Protein AF-A0A820NZM0-F1 (afdb_monomer_lite)

Organism: NCBI:txid392032

Structure (mmCIF, N/CA/C/O backbone):
data_AF-A0A820NZM0-F1
#
_entry.id   AF-A0A820NZM0-F1
#
loop_
_atom_site.group_PDB
_atom_site.id
_atom_site.type_symbol
_atom_site.label_atom_id
_atom_site.label_alt_id
_atom_site.label_comp_id
_atom_site.label_asym_id
_atom_site.label_entity_id
_atom_site.label_seq_id
_atom_site.pdbx_PDB_ins_code
_atom_site.Cartn_x
_atom_site.Cartn_y
_atom_site.Cartn_z
_atom_site.occupancy
_atom_site.B_iso_or_equiv
_atom_site.auth_seq_id
_atom_site.auth_comp_id
_atom_site.auth_asym_id
_atom_site.auth_atom_id
_atom_site.pdbx_PDB_model_num
ATOM 1 N N . PHE A 1 1 ? -5.418 -10.522 1.326 1.00 52.31 1 PHE A N 1
ATOM 2 C CA . PHE A 1 1 ? -6.610 -9.757 0.965 1.00 52.31 1 PHE A CA 1
ATOM 3 C C . PHE A 1 1 ? -6.186 -8.312 0.892 1.00 52.31 1 PHE A C 1
ATOM 5 O O . PHE A 1 1 ? -5.548 -7.879 1.835 1.00 52.31 1 PHE A O 1
ATOM 12 N N . ILE A 1 2 ? -6.451 -7.616 -0.211 1.00 47.16 2 ILE A N 1
ATOM 13 C CA . ILE A 1 2 ? -6.088 -6.199 -0.350 1.00 47.16 2 ILE A CA 1
ATOM 14 C C . ILE A 1 2 ? -7.202 -5.386 0.311 1.00 47.16 2 ILE A C 1
ATOM 16 O O . ILE A 1 2 ? -8.367 -5.513 -0.070 1.00 47.16 2 ILE A O 1
ATOM 20 N N . PHE A 1 3 ? -6.868 -4.603 1.330 1.00 51.00 3 PHE A N 1
ATOM 21 C CA . PHE A 1 3 ? -7.802 -3.717 2.000 1.00 51.00 3 PHE A CA 1
ATOM 22 C C . PHE A 1 3 ? -8.118 -2.547 1.053 1.00 51.00 3 PHE A C 1
ATOM 24 O O . PHE A 1 3 ? -7.274 -1.706 0.760 1.00 51.00 3 PHE A O 1
ATOM 31 N N . ASN A 1 4 ? -9.346 -2.534 0.527 1.00 58.25 4 ASN A N 1
ATOM 32 C CA . ASN A 1 4 ? -9.962 -1.423 -0.215 1.00 58.25 4 ASN A CA 1
ATOM 33 C C . ASN A 1 4 ? -9.272 -0.950 -1.518 1.00 58.25 4 ASN A C 1
ATOM 35 O O . ASN A 1 4 ? -9.693 0.050 -2.088 1.00 58.25 4 ASN A O 1
ATOM 39 N N . GLY A 1 5 ? -8.228 -1.631 -2.006 1.00 57.12 5 GLY A N 1
ATOM 40 C CA . GLY A 1 5 ? -7.478 -1.182 -3.191 1.00 57.12 5 GLY A CA 1
ATOM 41 C C . GLY A 1 5 ? -6.749 0.155 -2.995 1.00 57.12 5 GLY A C 1
ATOM 42 O O . GLY A 1 5 ? -6.323 0.768 -3.968 1.00 57.12 5 GLY A O 1
ATOM 43 N N . THR A 1 6 ? -6.622 0.609 -1.747 1.00 64.56 6 THR A N 1
ATOM 44 C CA . THR A 1 6 ? -5.815 1.773 -1.373 1.00 64.56 6 THR A CA 1
ATOM 45 C C . THR A 1 6 ? -4.336 1.387 -1.467 1.00 64.56 6 THR A C 1
ATOM 47 O O . THR A 1 6 ? -4.014 0.213 -1.325 1.00 64.56 6 THR A O 1
ATOM 50 N N . LEU A 1 7 ? -3.435 2.334 -1.715 1.00 66.00 7 LEU A N 1
ATOM 51 C CA . LEU A 1 7 ? -1.997 2.176 -1.469 1.00 66.00 7 LEU A CA 1
ATOM 52 C C . LEU A 1 7 ? -1.692 2.846 -0.131 1.00 66.00 7 LEU A C 1
ATOM 54 O O . LEU A 1 7 ? -2.045 4.015 0.045 1.00 66.00 7 LEU A O 1
ATOM 58 N N . TYR A 1 8 ? -1.085 2.117 0.803 1.00 69.69 8 TYR A N 1
ATOM 59 C CA . TYR A 1 8 ? -0.592 2.710 2.041 1.00 69.69 8 TYR A CA 1
ATOM 60 C C . TYR A 1 8 ? 0.877 3.088 1.868 1.00 69.69 8 TYR A C 1
ATOM 62 O O . TYR A 1 8 ? 1.613 2.438 1.131 1.00 69.69 8 TYR A O 1
ATOM 70 N N . PHE A 1 9 ? 1.276 4.159 2.540 1.00 74.31 9 PHE A N 1
ATOM 71 C CA . PHE A 1 9 ? 2.655 4.634 2.613 1.00 74.31 9 PHE A CA 1
ATOM 72 C C . PHE A 1 9 ? 3.095 4.559 4.070 1.00 74.31 9 PHE A C 1
ATOM 74 O O . PHE A 1 9 ? 2.247 4.656 4.967 1.00 74.31 9 PHE A O 1
ATOM 81 N N . GLU A 1 10 ? 4.391 4.361 4.305 1.00 75.50 10 GLU A N 1
ATOM 82 C CA . GLU A 1 10 ? 4.920 4.248 5.666 1.00 75.50 10 GLU A CA 1
ATOM 83 C C . GLU A 1 10 ? 4.822 5.591 6.390 1.00 75.50 10 GLU A C 1
ATOM 85 O O . GLU A 1 10 ? 4.479 5.633 7.572 1.00 75.50 10 GLU A O 1
ATOM 90 N N . THR A 1 11 ? 5.021 6.694 5.661 1.00 75.94 11 THR A N 1
ATOM 91 C CA . THR A 1 11 ? 4.913 8.054 6.199 1.00 75.94 11 THR A CA 1
ATOM 92 C C . THR A 1 11 ? 3.904 8.917 5.436 1.00 75.94 11 THR A C 1
ATOM 94 O O . THR A 1 11 ? 3.558 8.664 4.279 1.00 75.94 11 THR A O 1
ATOM 97 N N . VAL A 1 12 ? 3.411 9.967 6.102 1.00 73.81 12 VAL A N 1
ATOM 98 C CA . VAL A 1 12 ? 2.555 10.992 5.476 1.00 73.81 12 VAL A CA 1
ATOM 99 C C . VAL A 1 12 ? 3.333 11.787 4.425 1.00 73.81 12 VAL A C 1
ATOM 101 O O . VAL A 1 12 ? 2.755 12.185 3.412 1.00 73.81 12 VAL A O 1
ATOM 104 N N . ASP A 1 13 ? 4.635 11.975 4.633 1.00 73.56 13 ASP A N 1
ATOM 105 C CA . ASP A 1 13 ? 5.508 12.692 3.704 1.00 73.56 13 ASP A CA 1
ATOM 106 C C . ASP A 1 13 ? 5.635 11.928 2.380 1.00 73.56 13 ASP A C 1
ATOM 108 O O . ASP A 1 13 ? 5.354 12.491 1.323 1.00 73.56 13 ASP A O 1
ATOM 112 N N . GLU A 1 14 ? 5.893 10.615 2.428 1.00 73.00 14 GLU A N 1
ATOM 113 C CA . GLU A 1 14 ? 5.912 9.752 1.236 1.00 73.00 14 GLU A CA 1
ATOM 114 C C . GLU A 1 14 ? 4.580 9.775 0.476 1.00 73.00 14 GLU A C 1
ATOM 116 O O . GLU A 1 14 ? 4.553 9.882 -0.754 1.00 73.00 14 GLU A O 1
ATOM 121 N N . GLN A 1 15 ? 3.454 9.701 1.197 1.00 75.31 15 GLN A N 1
ATOM 122 C CA . GLN A 1 15 ? 2.133 9.798 0.577 1.00 75.31 15 GLN A CA 1
ATOM 123 C C . GLN A 1 15 ? 1.952 11.151 -0.118 1.00 75.31 15 GLN A C 1
ATOM 125 O O . GLN A 1 15 ? 1.395 11.211 -1.217 1.00 75.31 15 GLN A O 1
ATOM 130 N N . THR A 1 16 ? 2.399 12.229 0.525 1.00 70.88 16 THR A N 1
ATOM 131 C CA . THR A 1 16 ? 2.256 13.599 0.032 1.00 70.88 16 THR A CA 1
ATOM 132 C C . THR A 1 16 ? 3.079 13.807 -1.230 1.00 70.88 16 THR A C 1
ATOM 134 O O . THR A 1 16 ? 2.528 14.258 -2.232 1.00 70.88 16 THR A O 1
ATOM 137 N N . GLU A 1 17 ? 4.351 13.410 -1.226 1.00 72.88 17 GLU A N 1
ATOM 138 C CA . GLU A 1 17 ? 5.236 13.503 -2.391 1.00 72.88 17 GLU A CA 1
ATOM 139 C C . GLU A 1 17 ? 4.709 12.679 -3.570 1.00 72.88 17 GLU A C 1
ATOM 141 O O . GLU A 1 17 ? 4.617 13.176 -4.697 1.00 72.88 17 GLU A O 1
ATOM 146 N N . TYR A 1 18 ? 4.280 11.438 -3.315 1.00 72.56 18 TYR A N 1
ATOM 147 C CA . TYR A 1 18 ? 3.710 10.574 -4.347 1.00 72.56 18 TYR A CA 1
ATOM 148 C C . TYR A 1 18 ? 2.425 11.163 -4.942 1.00 72.56 18 TYR A C 1
ATOM 150 O O . TYR A 1 18 ? 2.247 11.196 -6.163 1.00 72.56 18 TYR A O 1
ATOM 158 N N . CYS A 1 19 ? 1.523 11.658 -4.090 1.00 73.25 19 CYS A N 1
ATOM 159 C CA . CYS A 1 19 ? 0.275 12.268 -4.534 1.00 73.25 19 CYS A CA 1
ATOM 160 C C . CYS A 1 19 ? 0.522 13.562 -5.318 1.00 73.25 19 CYS A C 1
ATOM 162 O O . CYS A 1 19 ? -0.096 13.755 -6.362 1.00 73.25 19 CYS A O 1
ATOM 164 N N . GLN A 1 20 ? 1.456 14.410 -4.880 1.00 69.75 20 GLN A N 1
ATOM 165 C CA . GLN A 1 20 ? 1.850 15.624 -5.600 1.00 69.75 20 GLN A CA 1
ATOM 166 C C . GLN A 1 20 ? 2.437 15.301 -6.977 1.00 69.75 20 GLN A C 1
ATOM 168 O O . GLN A 1 20 ? 2.007 15.882 -7.972 1.00 69.75 20 GLN A O 1
ATOM 173 N N . CYS A 1 21 ? 3.354 14.330 -7.051 1.00 70.56 21 CYS A N 1
ATOM 174 C CA . CYS A 1 21 ? 3.968 13.887 -8.304 1.00 70.56 21 CYS A CA 1
ATOM 175 C C . CYS A 1 21 ? 2.919 13.439 -9.335 1.00 70.56 21 CYS A C 1
ATOM 177 O O . CYS A 1 21 ? 3.047 13.718 -10.526 1.00 70.56 21 CYS A O 1
ATOM 179 N N . LEU A 1 22 ? 1.853 12.779 -8.876 1.00 69.56 22 LEU A N 1
ATOM 180 C CA . LEU A 1 22 ? 0.806 12.233 -9.738 1.00 69.56 22 LEU A CA 1
ATOM 181 C C . LEU A 1 22 ? -0.452 13.101 -9.833 1.00 69.56 22 LEU A C 1
ATOM 183 O O . LEU A 1 22 ? -1.423 12.684 -10.462 1.00 69.56 22 LEU A O 1
ATOM 187 N N . SER A 1 23 ? -0.452 14.292 -9.224 1.00 74.12 23 SER A N 1
ATOM 188 C CA . SER A 1 23 ? -1.647 15.143 -9.102 1.00 74.12 23 SER A CA 1
ATOM 189 C C . SER A 1 23 ? -2.865 14.388 -8.540 1.00 74.12 23 SER A C 1
ATOM 191 O O . SER A 1 23 ? -4.005 14.607 -8.949 1.00 74.12 23 SER A O 1
ATOM 193 N N . LEU A 1 24 ? -2.619 13.466 -7.609 1.00 72.00 24 LEU A N 1
ATOM 194 C CA . LEU A 1 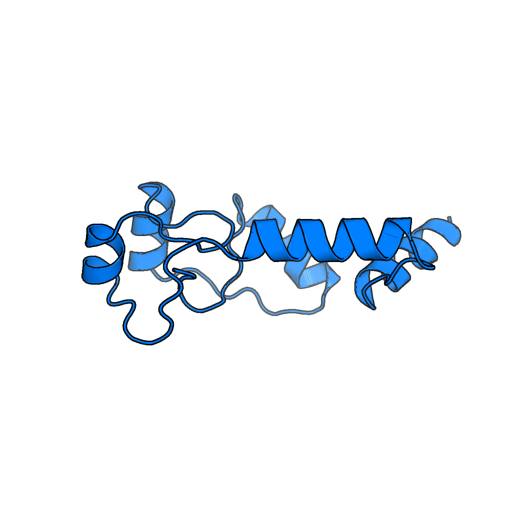24 ? -3.641 12.708 -6.897 1.00 72.00 24 LEU A CA 1
AT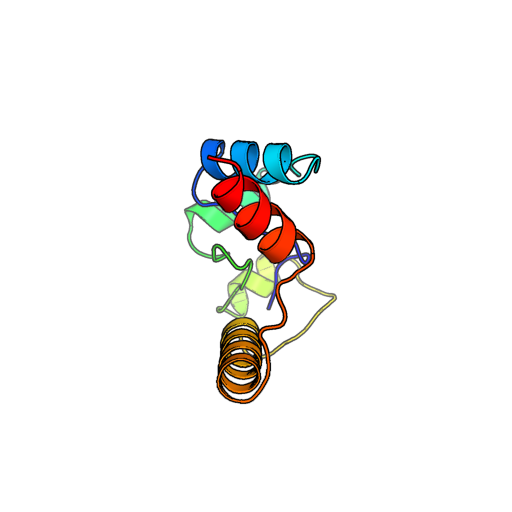OM 195 C C . LEU A 1 24 ? -3.993 13.415 -5.587 1.00 72.00 24 LEU A C 1
ATOM 197 O O . LEU A 1 24 ? -3.162 14.087 -4.978 1.00 72.00 24 LEU A O 1
ATOM 201 N N . CYS A 1 25 ? -5.220 13.221 -5.109 1.00 73.81 25 CYS A N 1
ATOM 202 C CA . CYS A 1 25 ? -5.579 13.611 -3.750 1.00 73.81 25 CYS A CA 1
ATOM 203 C C . CYS A 1 25 ? -5.271 12.452 -2.791 1.00 73.81 25 CYS A C 1
ATOM 205 O O . CYS A 1 25 ? -5.781 11.346 -3.013 1.00 73.81 25 CYS A O 1
ATOM 207 N N . PRO A 1 26 ? -4.490 12.673 -1.717 1.00 70.44 26 PRO A N 1
ATOM 208 C CA . PRO A 1 26 ? -4.259 11.641 -0.722 1.00 70.44 26 PRO A CA 1
ATOM 209 C C . PRO A 1 26 ? -5.584 11.280 -0.057 1.00 70.44 26 PRO A C 1
ATOM 211 O O . PRO A 1 26 ? -6.353 12.147 0.363 1.00 70.44 26 PRO A O 1
ATOM 214 N N . LYS A 1 27 ? -5.857 9.980 0.046 1.00 75.50 27 LYS A N 1
ATOM 215 C CA . LYS A 1 27 ? -6.954 9.484 0.868 1.00 75.50 27 LYS A CA 1
ATOM 216 C C . LYS A 1 27 ? -6.414 9.275 2.285 1.00 75.50 27 LYS A C 1
ATOM 218 O O . LYS A 1 27 ? -5.598 8.366 2.467 1.00 75.50 27 LYS A O 1
ATOM 223 N N . PRO A 1 28 ? -6.837 10.077 3.276 1.00 75.19 28 PRO A N 1
ATOM 224 C CA . PRO A 1 28 ? -6.432 9.852 4.652 1.00 75.19 28 PRO A CA 1
ATOM 225 C C . PRO A 1 28 ? -7.000 8.522 5.143 1.00 75.19 28 PRO A C 1
ATOM 227 O O . PRO A 1 28 ? -8.125 8.139 4.797 1.00 75.19 28 PRO A O 1
ATOM 230 N N . ARG A 1 29 ? -6.208 7.822 5.954 1.00 79.38 29 ARG A N 1
ATOM 231 C CA . ARG A 1 29 ? -6.653 6.627 6.663 1.00 79.38 29 ARG A CA 1
ATOM 232 C C . ARG A 1 29 ? -7.771 7.005 7.627 1.00 79.38 29 ARG A C 1
ATOM 234 O O . ARG A 1 29 ? -7.718 8.031 8.305 1.00 79.38 29 ARG A O 1
ATOM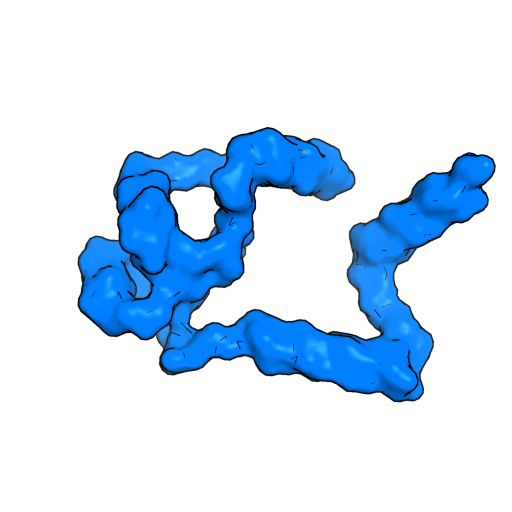 241 N N . THR A 1 30 ? -8.810 6.179 7.692 1.00 85.06 30 THR A N 1
ATOM 242 C CA . THR A 1 30 ? -9.771 6.284 8.797 1.00 85.06 30 THR A CA 1
ATOM 243 C C . THR A 1 30 ? -9.077 5.902 10.102 1.00 85.06 30 THR A C 1
ATOM 245 O O . THR A 1 30 ? -8.114 5.140 10.088 1.00 85.06 30 THR A O 1
ATOM 248 N N . LYS A 1 31 ? -9.594 6.349 11.252 1.00 87.25 31 LYS A N 1
ATOM 249 C CA . LYS A 1 31 ? -9.023 5.983 12.560 1.00 87.25 31 LYS A CA 1
ATOM 250 C C . LYS A 1 31 ? -8.848 4.465 12.732 1.00 87.25 31 LYS A C 1
ATOM 252 O O . LYS A 1 31 ? -7.837 4.011 13.246 1.00 87.25 31 LYS A O 1
ATOM 257 N N . GLN A 1 32 ? -9.809 3.681 12.242 1.00 86.44 32 GLN A N 1
ATOM 258 C CA . GLN A 1 32 ? -9.744 2.220 12.287 1.00 86.44 32 GLN A CA 1
ATOM 259 C C . GLN A 1 32 ? -8.642 1.647 11.377 1.00 86.44 32 GLN A C 1
ATOM 261 O O . GLN A 1 32 ? -8.007 0.658 11.731 1.00 86.44 32 GLN A O 1
ATOM 266 N N . GLU A 1 33 ? -8.434 2.236 10.197 1.00 83.94 33 GLU A N 1
ATOM 267 C CA . GLU A 1 33 ? -7.361 1.841 9.276 1.00 83.94 33 GLU A CA 1
ATOM 268 C C . GLU A 1 33 ? -5.986 2.214 9.837 1.00 83.94 33 GLU A C 1
ATOM 270 O O . GLU A 1 33 ? -5.059 1.424 9.704 1.00 83.94 33 GLU A O 1
ATOM 275 N N . GLU A 1 34 ? -5.872 3.370 10.496 1.00 88.50 34 GLU A N 1
ATOM 276 C CA . GLU A 1 34 ? -4.651 3.816 11.171 1.00 88.50 34 GLU A CA 1
ATOM 277 C C . GLU A 1 34 ? -4.253 2.833 12.275 1.00 88.50 34 GLU A C 1
ATOM 279 O O . GLU A 1 34 ? -3.174 2.252 12.223 1.00 88.50 34 GLU A O 1
ATOM 284 N N . GLU A 1 35 ? -5.174 2.534 13.196 1.00 90.62 35 GLU A N 1
ATOM 285 C CA . GLU A 1 35 ? -4.939 1.584 14.289 1.00 90.62 35 GLU A CA 1
ATOM 286 C C . GLU A 1 35 ? -4.583 0.181 13.768 1.00 90.62 35 GLU A C 1
ATOM 288 O O . GLU A 1 35 ? -3.750 -0.520 14.342 1.00 90.62 35 GLU A O 1
ATOM 293 N N . ALA A 1 36 ? -5.212 -0.259 12.677 1.00 88.50 36 ALA A N 1
ATOM 294 C CA . ALA A 1 36 ? -4.916 -1.550 12.067 1.00 88.50 36 ALA A CA 1
ATOM 295 C C . ALA A 1 36 ? -3.558 -1.565 11.349 1.00 88.50 36 ALA A C 1
ATOM 297 O O . ALA A 1 36 ? -2.883 -2.596 11.344 1.00 88.50 36 ALA A O 1
ATOM 298 N N . PHE A 1 37 ? -3.148 -0.447 10.754 1.00 88.38 37 PHE A N 1
ATOM 299 C CA . PHE A 1 37 ? -1.839 -0.296 10.130 1.00 88.38 37 PHE A CA 1
ATOM 300 C C . PHE A 1 37 ? -0.725 -0.265 11.185 1.00 88.38 37 PHE A C 1
ATOM 302 O O . PHE A 1 37 ? 0.214 -1.051 11.092 1.00 88.38 37 PHE A O 1
ATOM 309 N N . GLU A 1 38 ? -0.881 0.526 12.251 1.00 89.12 38 GLU A N 1
ATOM 310 C CA . GLU A 1 38 ? 0.061 0.593 13.383 1.00 89.12 38 GLU A CA 1
ATOM 311 C C . GLU A 1 38 ? 0.251 -0.765 14.073 1.00 89.12 38 GLU A C 1
ATOM 313 O O . GLU A 1 38 ? 1.350 -1.120 14.495 1.00 89.12 38 GLU A O 1
ATOM 318 N N . ARG A 1 39 ? -0.813 -1.572 14.155 1.00 90.69 39 ARG A N 1
ATOM 319 C CA . ARG A 1 39 ? -0.760 -2.940 14.700 1.00 90.69 39 ARG A CA 1
ATOM 320 C C . ARG A 1 39 ? -0.191 -3.974 13.723 1.00 90.69 39 ARG A C 1
ATOM 322 O O . ARG A 1 39 ? -0.162 -5.162 14.049 1.00 90.69 39 ARG A O 1
ATOM 329 N N . GLY A 1 40 ? 0.203 -3.567 12.516 1.00 88.50 40 GLY A N 1
ATOM 330 C CA . GLY A 1 40 ? 0.728 -4.455 11.478 1.00 88.50 40 GLY A CA 1
ATOM 331 C C . GLY A 1 40 ? -0.313 -5.410 10.887 1.00 88.50 40 GLY A C 1
ATOM 332 O O . GLY A 1 40 ? 0.033 -6.466 10.356 1.00 88.50 40 GLY A O 1
ATOM 333 N N . TRP A 1 41 ? -1.607 -5.099 10.998 1.00 89.44 41 TRP A N 1
ATOM 334 C CA . TRP A 1 41 ? -2.668 -5.929 10.418 1.00 89.44 41 TRP A CA 1
ATOM 335 C C . TRP A 1 41 ? -2.802 -5.704 8.916 1.00 89.44 41 TRP A C 1
ATOM 337 O O . TRP A 1 41 ? -3.157 -6.632 8.185 1.00 89.44 41 TRP A O 1
ATOM 347 N N . ILE A 1 42 ? -2.527 -4.478 8.476 1.00 85.81 42 ILE A N 1
ATOM 348 C CA . ILE A 1 42 ? -2.542 -4.043 7.084 1.00 85.81 42 ILE A CA 1
ATOM 349 C C . ILE A 1 42 ? -1.096 -3.740 6.693 1.00 85.81 42 ILE A C 1
ATOM 351 O O . ILE A 1 42 ? -0.461 -2.896 7.315 1.00 85.81 42 ILE A O 1
ATOM 355 N N . ALA A 1 43 ? -0.567 -4.436 5.689 1.00 83.62 43 ALA A N 1
ATOM 356 C CA . ALA A 1 43 ? 0.747 -4.125 5.133 1.00 83.62 43 ALA A CA 1
ATOM 357 C C . ALA A 1 43 ? 0.700 -2.880 4.224 1.00 83.62 43 ALA A C 1
ATOM 359 O O . ALA A 1 43 ? -0.373 -2.419 3.837 1.00 83.62 43 ALA A O 1
ATOM 360 N N . VAL A 1 44 ? 1.868 -2.357 3.843 1.00 79.31 44 VAL A N 1
ATOM 361 C CA . VAL A 1 44 ? 2.029 -1.185 2.952 1.00 79.31 44 VAL A CA 1
ATOM 362 C C . VAL A 1 44 ? 1.343 -1.393 1.593 1.00 79.31 44 VAL A C 1
ATOM 364 O O . VAL A 1 44 ? 0.700 -0.503 1.045 1.00 79.31 44 VAL A O 1
ATOM 367 N N . ASP A 1 45 ? 1.371 -2.622 1.081 1.00 77.00 45 ASP A N 1
ATOM 368 C CA . ASP A 1 45 ? 0.641 -3.030 -0.125 1.00 77.00 45 ASP A CA 1
ATOM 369 C C . ASP A 1 45 ? -0.853 -3.315 0.115 1.00 77.00 45 ASP A C 1
ATOM 371 O O . ASP A 1 45 ? -1.536 -3.934 -0.711 1.00 77.00 45 ASP A O 1
ATOM 375 N N . SER A 1 46 ? -1.355 -2.896 1.274 1.00 76.19 46 SER A N 1
ATOM 376 C CA . SER A 1 46 ? -2.722 -3.084 1.743 1.00 76.19 46 SER A CA 1
ATOM 377 C C . SER A 1 46 ? -3.093 -4.536 1.985 1.00 76.19 46 SER A C 1
ATOM 379 O O . SER A 1 46 ? -4.266 -4.847 2.207 1.00 76.19 46 SER A O 1
ATOM 381 N N . PHE A 1 47 ? -2.132 -5.461 1.954 1.00 82.38 47 PHE A N 1
ATOM 382 C CA . PHE A 1 47 ? -2.421 -6.865 2.145 1.00 82.38 47 PHE A CA 1
ATOM 383 C C . PHE A 1 47 ? -2.610 -7.203 3.626 1.00 82.38 47 PHE A C 1
ATOM 385 O O . PHE A 1 47 ? -1.720 -7.058 4.455 1.00 82.38 47 PHE A O 1
ATOM 392 N N . VAL A 1 48 ? -3.772 -7.764 3.946 1.00 84.75 48 VAL A N 1
ATOM 393 C CA . VAL A 1 48 ? -4.070 -8.387 5.236 1.00 84.75 48 VAL A CA 1
ATOM 394 C C . VAL A 1 48 ? -3.865 -9.892 5.096 1.00 84.75 48 VAL A C 1
ATOM 396 O O . VAL A 1 48 ? -4.601 -10.573 4.361 1.00 84.75 48 VAL A O 1
ATOM 399 N N . SER A 1 49 ? -2.855 -10.431 5.777 1.00 83.19 49 SER A N 1
ATOM 400 C CA . SER A 1 49 ? -2.451 -11.846 5.717 1.00 83.19 49 SER A CA 1
ATOM 401 C C . SER A 1 49 ? -3.249 -12.749 6.664 1.00 83.19 49 SER A C 1
ATOM 403 O O . SER A 1 49 ? -3.579 -13.876 6.292 1.00 83.19 49 SER A O 1
ATOM 405 N N . ASN A 1 50 ? -3.637 -12.243 7.835 1.00 86.12 50 ASN A N 1
ATOM 406 C CA . ASN A 1 50 ? -4.365 -13.003 8.848 1.00 86.12 50 ASN A CA 1
ATOM 407 C C . ASN A 1 50 ? -5.885 -12.997 8.583 1.00 86.12 50 ASN A C 1
ATOM 409 O O . ASN A 1 50 ? -6.486 -11.950 8.342 1.00 86.12 50 ASN A O 1
ATOM 413 N N . ALA A 1 51 ? -6.519 -14.173 8.633 1.00 82.69 51 ALA A N 1
ATOM 414 C CA . ALA A 1 51 ? -7.957 -14.339 8.427 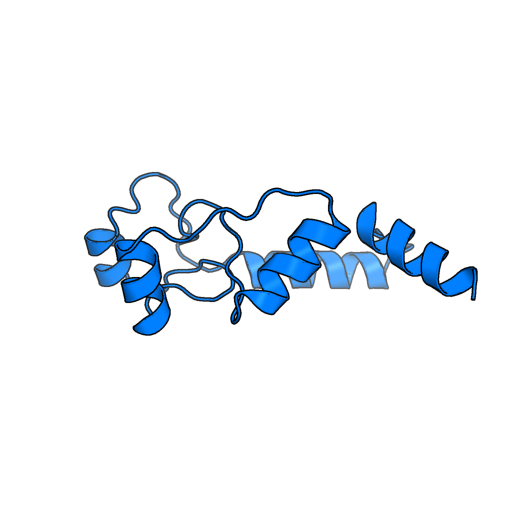1.00 82.69 51 ALA A CA 1
ATOM 415 C C . ALA A 1 51 ? -8.823 -13.642 9.490 1.00 82.69 51 ALA A C 1
ATOM 417 O O . ALA A 1 51 ? -9.891 -13.125 9.163 1.00 82.69 51 ALA A O 1
ATOM 418 N N . GLU A 1 52 ? -8.368 -13.601 10.739 1.00 86.88 52 GLU A N 1
ATOM 419 C CA . GLU A 1 52 ? -9.078 -12.960 11.841 1.00 86.88 52 GLU A CA 1
ATOM 420 C C . GLU A 1 52 ? -9.111 -11.440 11.670 1.00 86.88 52 GLU A C 1
ATOM 422 O O . GLU A 1 52 ? -10.186 -10.838 11.700 1.00 86.88 52 GLU A O 1
ATOM 427 N N . HIS A 1 53 ? -7.963 -10.832 11.353 1.00 88.12 53 HIS A N 1
ATOM 428 C CA . HIS A 1 53 ? -7.870 -9.392 11.099 1.00 88.12 53 HIS A CA 1
ATOM 429 C C . HIS A 1 53 ? -8.796 -8.973 9.947 1.00 88.12 53 HIS A C 1
ATOM 431 O O . HIS A 1 53 ? -9.471 -7.952 10.029 1.00 88.12 53 HIS A O 1
ATOM 437 N N . ARG A 1 54 ? -8.925 -9.798 8.895 1.00 82.44 54 ARG A N 1
ATOM 438 C CA . ARG A 1 54 ? -9.857 -9.533 7.777 1.00 82.44 54 ARG A CA 1
ATOM 439 C C . ARG A 1 54 ? -11.314 -9.473 8.223 1.00 82.44 54 ARG A C 1
ATOM 441 O O . ARG A 1 54 ? -12.068 -8.650 7.706 1.00 82.44 54 ARG A O 1
ATOM 448 N N . ARG A 1 55 ? -11.717 -10.353 9.148 1.00 82.62 55 ARG A N 1
ATOM 449 C CA . ARG A 1 55 ? -13.082 -10.378 9.694 1.00 82.62 55 ARG A CA 1
ATOM 450 C C . ARG A 1 55 ? -13.344 -9.133 10.532 1.00 82.62 55 ARG A C 1
ATOM 452 O O . ARG A 1 55 ? -14.366 -8.484 10.334 1.00 82.62 55 ARG A O 1
ATOM 459 N N . GLN A 1 56 ? -12.401 -8.770 11.399 1.00 85.25 56 GLN A N 1
ATOM 460 C CA . GLN A 1 56 ? -12.494 -7.570 12.238 1.00 85.25 56 GLN A CA 1
ATOM 461 C C . GLN A 1 56 ? -12.545 -6.282 11.396 1.00 85.25 56 GLN A C 1
ATOM 463 O O . GLN A 1 56 ? -13.318 -5.372 11.689 1.00 85.25 56 GLN A O 1
ATOM 468 N N . LEU A 1 57 ? -11.804 -6.253 10.286 1.00 82.25 57 LEU A N 1
ATOM 469 C CA . LEU A 1 57 ? -11.787 -5.163 9.309 1.00 82.25 57 LEU A CA 1
ATOM 470 C C . LEU A 1 57 ? -12.960 -5.184 8.313 1.00 82.25 57 LEU A C 1
ATOM 472 O O . LEU A 1 57 ? -13.007 -4.347 7.416 1.00 82.25 57 LEU A O 1
ATOM 476 N N . LYS A 1 58 ? -13.905 -6.129 8.443 1.00 82.56 58 LYS A N 1
ATOM 477 C CA . LYS A 1 58 ? -15.074 -6.276 7.556 1.00 82.56 58 LYS A CA 1
ATOM 478 C C . LYS A 1 58 ? -14.694 -6.252 6.064 1.00 82.56 58 LYS A C 1
ATOM 480 O O . LYS A 1 58 ? -15.361 -5.623 5.245 1.00 82.56 58 LYS A O 1
ATOM 485 N N . LEU A 1 59 ? -13.628 -6.960 5.684 1.00 72.19 59 LEU A N 1
ATOM 486 C CA . LEU A 1 59 ? -13.186 -7.077 4.290 1.00 72.19 59 LEU A CA 1
ATOM 487 C C . LEU A 1 59 ? -14.072 -8.054 3.502 1.00 72.19 59 LEU A C 1
ATOM 489 O O . LEU A 1 59 ? -13.701 -9.202 3.268 1.00 72.19 59 LEU A O 1
ATOM 493 N N . VAL A 1 60 ? -15.273 -7.608 3.114 1.00 61.16 60 VAL A N 1
ATOM 494 C CA . VAL A 1 60 ? -16.330 -8.496 2.585 1.00 61.16 60 VAL A CA 1
ATOM 495 C C . VAL A 1 60 ? -16.252 -8.727 1.063 1.00 61.16 60 VAL A C 1
ATOM 497 O O . VAL A 1 60 ? -16.816 -9.700 0.573 1.00 61.16 60 VAL A O 1
ATOM 500 N N . LYS A 1 61 ? -15.568 -7.868 0.287 1.00 57.16 61 LYS A N 1
ATOM 501 C CA . LYS A 1 61 ? -15.845 -7.744 -1.164 1.00 57.16 61 LYS A CA 1
ATOM 502 C C . LYS A 1 61 ? -14.775 -8.236 -2.153 1.00 57.16 61 LYS A C 1
ATOM 504 O O . LYS A 1 61 ? -15.114 -8.419 -3.314 1.00 57.16 61 LYS A O 1
ATOM 509 N N . VAL A 1 62 ? -13.527 -8.498 -1.749 1.00 51.81 62 VAL A N 1
ATOM 510 C CA . VAL A 1 62 ? -12.475 -9.002 -2.666 1.00 51.81 62 VAL A CA 1
ATOM 511 C C . VAL A 1 62 ? -11.605 -10.036 -1.948 1.00 51.81 62 VAL A C 1
ATOM 513 O O . VAL A 1 62 ? -10.872 -9.707 -1.014 1.00 51.81 62 VAL A O 1
ATOM 516 N N . GLN A 1 63 ? -11.708 -11.303 -2.360 1.00 57.41 63 GLN A N 1
ATOM 517 C CA . GLN A 1 63 ? -11.157 -12.447 -1.626 1.00 57.41 63 GLN A CA 1
ATOM 518 C C . GLN A 1 63 ? -10.023 -13.131 -2.398 1.00 57.41 63 GLN A C 1
ATOM 520 O O . GLN A 1 63 ? -10.223 -14.154 -3.044 1.00 57.41 63 GLN A O 1
ATOM 525 N N . PHE A 1 64 ? -8.808 -12.584 -2.317 1.00 64.12 64 PHE A N 1
ATOM 526 C CA . PHE A 1 64 ? -7.618 -13.292 -2.799 1.00 64.12 64 PHE A CA 1
ATOM 527 C C . PHE A 1 64 ? -6.942 -14.040 -1.641 1.00 64.12 64 PHE A C 1
ATOM 529 O O . PHE A 1 64 ? -6.535 -13.394 -0.664 1.00 64.12 64 PHE A O 1
ATOM 536 N N . PRO A 1 65 ? -6.784 -15.377 -1.730 1.00 67.94 65 PRO A N 1
ATOM 537 C CA . PRO A 1 65 ? -6.216 -16.190 -0.652 1.00 67.94 65 PRO A CA 1
ATOM 538 C C . PRO A 1 65 ? -4.727 -15.905 -0.413 1.00 67.94 65 PRO A C 1
ATOM 540 O O . PRO A 1 65 ? -4.206 -16.214 0.656 1.00 67.94 65 PRO A O 1
ATOM 543 N N . ARG A 1 66 ? -4.043 -15.297 -1.390 1.00 72.56 66 ARG A N 1
ATOM 544 C CA . ARG A 1 66 ? -2.622 -14.933 -1.352 1.00 72.56 66 ARG A CA 1
ATOM 545 C C . ARG A 1 66 ? -2.427 -13.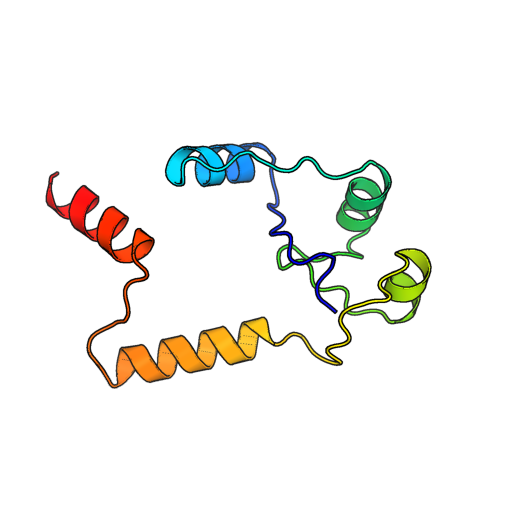523 -1.894 1.00 72.56 66 ARG A C 1
ATOM 547 O O . ARG A 1 66 ? -3.307 -12.991 -2.570 1.00 72.56 66 ARG A O 1
ATOM 554 N N . ASN A 1 67 ? -1.293 -12.912 -1.568 1.00 74.94 67 ASN A N 1
ATOM 555 C CA . ASN A 1 67 ? -0.928 -11.623 -2.132 1.00 74.94 67 ASN A CA 1
ATOM 556 C C . ASN A 1 67 ? -0.533 -11.833 -3.592 1.00 74.94 67 ASN A C 1
ATOM 558 O O . ASN A 1 67 ? 0.397 -12.586 -3.869 1.00 74.94 67 ASN A O 1
ATOM 562 N N . LEU A 1 68 ? -1.270 -11.221 -4.515 1.00 74.25 68 LEU A N 1
ATOM 563 C CA . LEU A 1 68 ? -0.988 -11.329 -5.945 1.00 74.25 68 LEU A CA 1
ATOM 564 C C . LEU A 1 68 ? 0.062 -10.318 -6.403 1.00 74.25 68 LEU A C 1
ATOM 566 O O . LEU A 1 68 ? 0.621 -10.483 -7.482 1.00 74.25 68 LEU A O 1
ATOM 570 N N . LEU A 1 69 ? 0.366 -9.300 -5.592 1.00 76.81 69 LEU A N 1
ATOM 571 C CA . LEU A 1 69 ? 1.312 -8.257 -5.966 1.00 76.81 69 LEU A CA 1
ATOM 572 C C . LEU A 1 69 ? 2.720 -8.807 -6.269 1.00 76.81 69 LEU A C 1
ATOM 574 O O . LEU A 1 69 ? 3.269 -8.419 -7.298 1.00 76.81 69 LEU A O 1
ATOM 578 N N . PRO A 1 70 ? 3.296 -9.743 -5.480 1.00 79.00 70 PRO A N 1
ATOM 579 C CA . PRO A 1 70 ? 4.579 -10.361 -5.820 1.00 79.00 70 PRO A CA 1
ATOM 580 C C . PRO A 1 70 ? 4.553 -11.088 -7.168 1.00 79.00 70 PRO A C 1
ATOM 582 O O . PRO A 1 70 ? 5.475 -10.949 -7.964 1.00 79.00 70 PRO A O 1
ATOM 585 N N . PHE A 1 71 ? 3.468 -11.814 -7.452 1.00 75.94 71 PHE A N 1
ATOM 586 C CA . PHE A 1 71 ? 3.299 -12.523 -8.719 1.00 75.94 71 PHE A CA 1
ATOM 587 C C . PHE A 1 71 ? 3.215 -11.553 -9.908 1.00 75.94 71 PHE A C 1
ATOM 589 O O . PHE A 1 71 ? 3.874 -11.757 -10.924 1.00 75.94 71 PHE A O 1
ATOM 596 N N . VAL A 1 72 ? 2.460 -10.459 -9.768 1.00 75.75 72 VAL A N 1
ATOM 597 C CA . VAL A 1 72 ? 2.350 -9.422 -10.805 1.00 75.75 72 VAL A CA 1
ATOM 598 C C . VAL A 1 72 ? 3.688 -8.711 -11.029 1.00 75.75 72 VAL A C 1
ATOM 600 O O . VAL A 1 72 ? 4.066 -8.501 -12.179 1.00 75.75 72 VAL A O 1
ATOM 603 N N . LYS A 1 73 ? 4.435 -8.386 -9.962 1.00 76.62 73 LYS A N 1
ATOM 604 C CA . LYS A 1 73 ? 5.790 -7.814 -10.072 1.00 76.62 73 LYS A CA 1
ATOM 605 C C . LYS A 1 73 ? 6.704 -8.732 -10.880 1.00 76.62 73 LYS A C 1
ATOM 607 O O . LYS A 1 73 ? 7.274 -8.294 -11.874 1.00 76.62 73 LYS A O 1
ATOM 612 N N . GLN A 1 74 ? 6.734 -10.017 -10.528 1.00 77.44 74 GLN A N 1
ATOM 613 C CA . GLN A 1 74 ? 7.537 -11.015 -11.228 1.00 77.44 74 GLN A CA 1
ATOM 614 C C . GLN A 1 74 ? 7.135 -11.158 -12.705 1.00 77.44 74 GLN A C 1
ATOM 616 O O . GLN A 1 74 ? 7.993 -11.271 -13.577 1.00 77.44 74 GLN A O 1
ATOM 621 N N . MET A 1 75 ? 5.836 -11.114 -13.019 1.00 74.81 75 MET A N 1
ATOM 622 C CA . MET A 1 75 ? 5.369 -11.114 -14.408 1.00 74.81 75 MET A CA 1
ATOM 623 C C . MET A 1 75 ? 5.872 -9.898 -15.198 1.00 74.81 75 MET A C 1
ATOM 625 O O . MET A 1 75 ? 6.310 -10.054 -16.338 1.00 74.81 75 MET A O 1
ATOM 629 N N . ILE A 1 76 ? 5.804 -8.698 -14.614 1.00 75.38 76 ILE A N 1
ATOM 630 C CA . ILE A 1 76 ? 6.246 -7.455 -15.263 1.00 75.38 76 ILE A CA 1
ATOM 631 C C . ILE A 1 76 ? 7.763 -7.468 -15.470 1.00 75.38 76 ILE A C 1
ATOM 633 O O . ILE A 1 76 ? 8.226 -7.138 -16.561 1.00 75.38 76 ILE A O 1
ATOM 637 N N . GLU A 1 77 ? 8.526 -7.888 -14.460 1.00 78.62 77 GLU A N 1
ATOM 638 C CA . GLU A 1 77 ? 9.983 -8.040 -14.537 1.00 78.62 77 GLU A CA 1
ATOM 639 C C . GLU A 1 77 ? 10.380 -9.010 -15.651 1.00 78.62 77 GLU A C 1
ATOM 641 O O . GLU A 1 77 ? 11.141 -8.647 -16.548 1.00 78.62 77 GLU A O 1
ATOM 646 N N . ASN A 1 78 ? 9.789 -10.208 -15.667 1.00 77.44 78 ASN A N 1
ATOM 647 C CA . ASN A 1 78 ? 10.043 -11.205 -16.706 1.00 77.44 78 ASN A CA 1
ATOM 648 C C . ASN A 1 78 ? 9.732 -10.661 -18.104 1.00 77.44 78 ASN A C 1
ATOM 650 O O . ASN A 1 78 ? 10.517 -10.832 -19.035 1.00 77.44 78 ASN A O 1
ATOM 654 N N . ARG A 1 79 ? 8.605 -9.960 -18.258 1.00 76.44 79 ARG A N 1
ATOM 655 C CA . ARG A 1 79 ? 8.217 -9.361 -19.536 1.00 76.44 79 ARG A CA 1
ATOM 656 C C . ARG A 1 79 ? 9.179 -8.250 -19.965 1.00 76.44 79 ARG A C 1
ATOM 658 O O . ARG A 1 79 ? 9.489 -8.163 -21.147 1.00 76.44 79 ARG A O 1
ATOM 665 N N . ASN A 1 80 ? 9.643 -7.405 -19.045 1.00 74.31 80 ASN A N 1
ATOM 666 C CA . ASN A 1 80 ? 10.574 -6.307 -19.337 1.00 74.31 80 ASN A CA 1
ATOM 667 C C . ASN A 1 80 ? 12.005 -6.785 -19.616 1.00 74.31 80 ASN A C 1
ATOM 669 O O . ASN A 1 80 ? 12.744 -6.094 -20.308 1.00 74.31 80 ASN A O 1
ATOM 673 N N . ASN A 1 81 ? 12.381 -7.968 -19.128 1.00 77.00 81 ASN A N 1
ATOM 674 C CA . ASN A 1 81 ? 13.646 -8.610 -19.486 1.00 77.00 81 ASN A CA 1
ATOM 675 C C . ASN A 1 81 ? 13.616 -9.217 -20.899 1.00 77.00 81 ASN A C 1
ATOM 677 O O . ASN A 1 81 ? 14.655 -9.326 -21.544 1.00 77.00 81 ASN A O 1
ATOM 681 N N . LEU A 1 82 ? 12.436 -9.618 -21.384 1.00 72.50 82 LEU A N 1
ATOM 682 C CA . LEU A 1 82 ? 12.258 -10.262 -22.693 1.00 72.50 82 LEU A CA 1
ATOM 683 C C . LEU A 1 82 ? 11.846 -9.289 -23.808 1.00 72.50 82 LEU A C 1
ATOM 685 O O . LEU A 1 82 ? 12.051 -9.570 -24.987 1.00 72.50 82 LEU A O 1
ATOM 689 N N . HIS A 1 83 ? 11.257 -8.149 -23.455 1.00 68.25 83 HIS A N 1
ATOM 690 C CA . HIS A 1 83 ? 10.722 -7.170 -24.395 1.00 68.25 83 HIS A CA 1
ATOM 691 C C . HIS A 1 83 ? 11.054 -5.747 -23.952 1.00 68.25 83 HIS A C 1
ATOM 693 O O . HIS A 1 83 ? 11.205 -5.487 -22.762 1.00 68.25 83 HIS A O 1
ATOM 699 N N . ALA A 1 84 ? 11.071 -4.804 -24.902 1.00 68.25 84 ALA A N 1
ATOM 700 C CA . ALA A 1 84 ? 11.267 -3.378 -24.624 1.00 68.25 84 ALA A CA 1
ATOM 701 C C . ALA A 1 84 ? 10.383 -2.933 -23.444 1.00 68.25 84 ALA A C 1
ATOM 703 O O . ALA A 1 84 ? 9.164 -3.118 -23.555 1.00 68.25 84 ALA A O 1
ATOM 704 N N . PRO A 1 85 ? 10.946 -2.415 -22.331 1.00 67.31 85 PRO A N 1
ATOM 705 C CA . PRO A 1 85 ? 10.238 -2.255 -21.064 1.00 67.31 85 PRO A CA 1
ATOM 706 C C . PRO A 1 85 ? 8.894 -1.546 -21.223 1.00 67.31 85 PRO A C 1
ATOM 708 O O . PRO A 1 85 ? 8.810 -0.530 -21.910 1.00 67.31 85 PRO A O 1
ATOM 711 N N . ILE A 1 86 ? 7.841 -2.059 -20.576 1.00 61.25 86 ILE A N 1
ATOM 712 C CA . ILE A 1 86 ? 6.635 -1.258 -20.369 1.00 61.25 86 ILE A CA 1
ATOM 713 C C . ILE A 1 86 ? 7.012 -0.278 -19.273 1.00 61.25 86 ILE A C 1
ATOM 715 O O . ILE A 1 86 ? 6.908 -0.582 -18.084 1.00 61.25 86 ILE A O 1
ATOM 719 N N . SER A 1 87 ? 7.501 0.891 -19.666 1.00 56.41 87 SER A N 1
ATOM 720 C CA . SER A 1 87 ? 7.403 2.037 -18.789 1.00 56.41 87 SER A CA 1
ATOM 721 C C . SER A 1 87 ? 5.911 2.290 -18.595 1.00 56.41 87 SER A C 1
ATOM 723 O O . SER A 1 87 ? 5.157 2.453 -19.558 1.00 56.41 87 SER A O 1
ATOM 725 N N . SER A 1 88 ? 5.444 2.289 -17.344 1.00 54.09 88 SER A N 1
ATOM 726 C CA . SER A 1 88 ? 4.155 2.925 -17.079 1.00 54.09 88 SER A CA 1
ATOM 727 C C . SER A 1 88 ? 4.237 4.357 -17.617 1.00 54.09 88 SER A C 1
ATOM 729 O O . SER A 1 88 ? 5.333 4.919 -17.718 1.00 54.09 88 SER A O 1
ATOM 731 N N . HIS A 1 89 ? 3.106 4.968 -17.965 1.00 51.72 89 HIS A N 1
ATOM 732 C CA . HIS A 1 89 ? 3.103 6.359 -18.425 1.00 51.72 89 HIS A CA 1
ATOM 733 C C . HIS A 1 89 ? 3.928 7.264 -17.481 1.00 51.72 89 HIS A C 1
ATOM 735 O O . HIS A 1 89 ? 4.745 8.059 -17.931 1.00 51.72 89 HIS A O 1
ATOM 741 N N . ILE A 1 90 ? 3.839 6.995 -16.174 1.00 53.72 90 ILE A N 1
ATOM 742 C CA . ILE A 1 90 ? 4.624 7.612 -15.097 1.00 53.72 90 ILE A CA 1
ATOM 743 C C . ILE A 1 90 ? 6.121 7.281 -15.194 1.00 53.72 90 ILE A C 1
ATOM 745 O O . ILE A 1 90 ? 6.947 8.186 -15.150 1.00 53.72 90 ILE A O 1
ATOM 749 N N . GLY A 1 91 ? 6.496 6.009 -15.363 1.00 52.62 91 GLY A N 1
ATOM 750 C CA . GLY A 1 91 ? 7.898 5.613 -15.540 1.00 52.62 91 GLY A CA 1
ATOM 751 C C . GLY A 1 91 ? 8.540 6.267 -16.766 1.00 52.62 91 GLY A C 1
ATOM 752 O O . GLY A 1 91 ? 9.715 6.616 -16.735 1.00 52.62 91 GLY A O 1
ATOM 753 N N . SER A 1 92 ? 7.756 6.501 -17.821 1.00 53.53 92 SER A N 1
ATOM 754 C CA . SER A 1 92 ? 8.222 7.218 -19.007 1.00 53.53 92 SER A CA 1
ATOM 755 C C . SER A 1 92 ? 8.358 8.720 -18.756 1.00 53.53 92 SER A C 1
ATOM 757 O O . SER A 1 92 ? 9.301 9.321 -19.261 1.00 53.53 92 SER A O 1
ATOM 759 N N . ILE A 1 93 ? 7.454 9.323 -17.974 1.00 51.62 93 ILE A N 1
ATOM 760 C CA . ILE A 1 93 ? 7.539 10.731 -17.559 1.00 51.62 93 ILE A CA 1
ATOM 761 C C . ILE A 1 93 ? 8.785 10.952 -16.696 1.00 51.62 93 ILE A C 1
ATOM 763 O O . ILE A 1 93 ? 9.591 11.805 -17.047 1.00 51.62 93 ILE A O 1
ATOM 767 N N . ILE A 1 94 ? 8.999 10.141 -15.651 1.00 51.06 94 ILE A N 1
ATOM 768 C CA . ILE A 1 94 ? 10.156 10.252 -14.743 1.00 51.06 94 ILE A CA 1
ATOM 769 C C . ILE A 1 94 ? 11.478 10.050 -15.498 1.00 51.06 94 ILE A C 1
ATOM 771 O O . ILE A 1 94 ? 12.424 10.824 -15.343 1.00 51.06 94 ILE A O 1
ATOM 775 N N . PHE A 1 95 ? 11.547 9.027 -16.353 1.00 49.66 95 PHE A N 1
ATOM 776 C CA . PHE A 1 95 ? 12.736 8.758 -17.160 1.00 49.66 95 PHE A CA 1
ATOM 777 C C . PHE A 1 95 ? 13.054 9.905 -18.132 1.00 49.66 95 PHE A C 1
ATOM 779 O O . PHE A 1 95 ? 14.217 10.255 -18.319 1.00 49.66 95 PHE A O 1
ATOM 786 N N . ASN A 1 96 ? 12.031 10.517 -18.734 1.00 51.16 96 ASN A N 1
ATOM 787 C CA . ASN A 1 96 ? 12.219 11.647 -19.641 1.00 51.16 96 ASN A CA 1
ATOM 788 C C . ASN A 1 96 ? 12.532 12.955 -18.901 1.00 51.16 96 ASN A C 1
ATOM 790 O O . ASN A 1 96 ? 13.340 13.733 -19.399 1.00 51.16 96 ASN A O 1
ATOM 794 N N . SER A 1 97 ? 11.968 13.193 -17.713 1.00 43.91 97 SER A N 1
ATOM 795 C CA . SER A 1 97 ? 12.310 14.365 -16.897 1.00 43.91 97 SER A CA 1
ATOM 796 C C . SER A 1 97 ? 13.753 14.322 -16.394 1.00 43.91 97 SER A C 1
ATOM 798 O O . SER A 1 97 ? 14.392 15.363 -16.310 1.00 43.91 97 SER A O 1
ATOM 800 N N . LEU A 1 98 ? 14.298 13.128 -16.134 1.00 47.59 98 LEU A N 1
ATOM 801 C CA . LEU A 1 98 ? 15.706 12.951 -15.760 1.00 47.59 98 LEU A CA 1
ATOM 802 C C . LEU A 1 98 ? 16.681 13.100 -16.939 1.00 47.59 98 LEU A C 1
ATOM 804 O O . LEU A 1 98 ? 17.850 13.371 -16.713 1.00 47.59 98 LEU A O 1
ATOM 808 N N . LYS A 1 99 ? 16.224 12.940 -18.188 1.00 48.78 99 LYS A N 1
ATOM 809 C CA . LYS A 1 99 ? 17.038 13.182 -19.396 1.00 48.78 99 LYS A CA 1
ATOM 810 C C . LYS A 1 99 ? 17.151 14.659 -19.788 1.00 48.78 99 LYS A C 1
ATOM 812 O O . LYS A 1 99 ? 17.914 14.978 -20.694 1.00 48.78 99 LYS A O 1
ATOM 817 N N . LEU A 1 100 ? 16.342 15.525 -19.181 1.00 44.28 100 LEU A N 1
ATOM 818 C CA . LEU A 1 100 ? 16.311 16.968 -19.442 1.00 44.28 100 LEU A CA 1
ATOM 819 C C . LEU A 1 100 ? 17.192 17.773 -18.467 1.00 44.28 100 LEU A C 1
ATOM 821 O O . LEU A 1 100 ? 17.187 19.001 -18.534 1.00 44.28 100 LEU A O 1
ATOM 825 N N . ILE A 1 101 ? 17.928 17.087 -17.587 1.00 38.28 101 ILE A N 1
ATOM 826 C CA . ILE A 1 101 ? 18.975 17.625 -16.703 1.00 38.28 101 ILE A CA 1
ATOM 827 C C . ILE A 1 101 ? 20.326 17.181 -17.263 1.00 38.28 101 ILE A C 1
ATOM 829 O O . ILE A 1 101 ? 21.246 18.026 -17.298 1.00 38.28 101 ILE A O 1
#

Sequence (101 aa):
FIFNGTLYFETVDEQTEYCQCLSLCPKPRTKQEEEAFERGWIAVDSFVSNAEHRRQLKLVKVQFPRNLLPFVKQMIENRNNLHAPISSHIGSIIFNSLKLI

Radius of gyration: 16.5 Å; chains: 1; bounding box: 35×34×39 Å

Secondary structure (DSSP, 8-state):
-BSTTPPP-SSHHHHHHHHHHTTPPP-PPPHHHHHHHHTTSS-TT-B---HHHHHHTT--S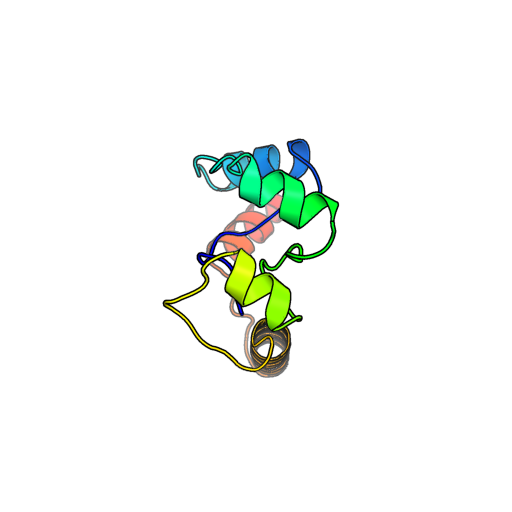---SS--HHHHHHHHHHHHHHSS----HHHHHHHHHHTT-

pLDDT: mean 71.39, std 12.81, range [38.28, 90.69]

Foldseek 3Di:
DAPPQDAADPDPVVQVVVCVLVVHDRDDDDPVRVVCVVVVCADRSRDRQDPVSCVVSVVPDDDDNDDCVVVVVVVQVVDVVVDVHPQPPSSVVVVVVVVVD